Protein AF-A0A920TA21-F1 (afdb_monomer_lite)

Structure (mmCIF, N/CA/C/O backbone):
data_AF-A0A920TA21-F1
#
_entry.id   AF-A0A920TA21-F1
#
loop_
_atom_site.group_PDB
_atom_site.id
_atom_site.type_symbol
_atom_site.label_atom_id
_atom_site.label_alt_id
_atom_site.label_comp_id
_atom_site.label_asym_id
_atom_site.label_entity_id
_atom_site.label_seq_id
_atom_site.pdbx_PDB_ins_code
_atom_site.Cartn_x
_atom_site.Cartn_y
_atom_site.Cartn_z
_atom_site.occupancy
_atom_site.B_iso_or_equiv
_atom_site.auth_seq_id
_atom_site.auth_comp_id
_atom_site.auth_asym_id
_atom_site.auth_atom_id
_atom_site.pdbx_PDB_model_num
ATOM 1 N N . MET A 1 1 ? -23.775 3.102 -6.430 1.00 63.78 1 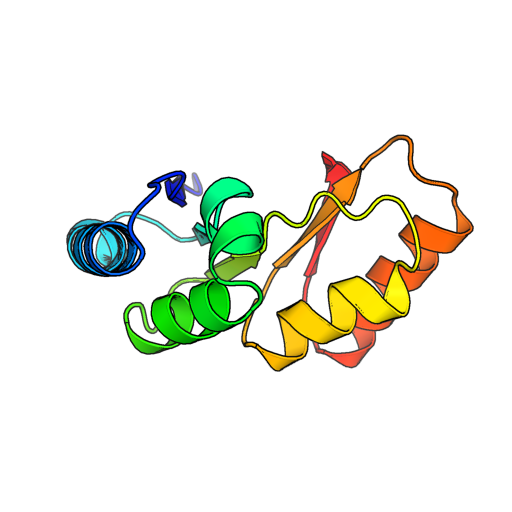MET A N 1
ATOM 2 C CA . MET A 1 1 ? -23.206 3.144 -5.072 1.00 63.78 1 MET A CA 1
ATOM 3 C C . MET A 1 1 ? -21.865 3.841 -5.203 1.00 63.78 1 MET A C 1
ATOM 5 O O . MET A 1 1 ? -21.152 3.520 -6.145 1.00 63.78 1 MET A O 1
ATOM 9 N N . THR A 1 2 ? -21.602 4.857 -4.389 1.00 84.44 2 THR A N 1
ATOM 10 C CA . THR A 1 2 ? -20.369 5.657 -4.456 1.00 84.44 2 THR A CA 1
ATOM 11 C C . THR A 1 2 ? -19.366 5.066 -3.476 1.00 84.44 2 THR A C 1
ATOM 13 O O . THR A 1 2 ? -19.774 4.757 -2.364 1.00 84.44 2 THR A O 1
ATOM 16 N N . LEU A 1 3 ? -18.110 4.898 -3.895 1.00 91.12 3 LEU A N 1
ATOM 17 C CA . LEU A 1 3 ? -17.003 4.518 -3.012 1.00 91.12 3 LEU A CA 1
ATOM 18 C C . LEU A 1 3 ? -16.266 5.786 -2.570 1.00 91.12 3 LEU A C 1
ATOM 20 O O . LEU A 1 3 ? -16.004 6.654 -3.409 1.00 91.12 3 LEU A O 1
ATOM 24 N N . LEU A 1 4 ? -15.945 5.890 -1.284 1.00 96.19 4 LEU A N 1
ATOM 25 C CA . LEU A 1 4 ? -15.160 6.970 -0.701 1.00 96.19 4 LEU A CA 1
ATOM 26 C C . LEU A 1 4 ? -13.795 6.443 -0.245 1.00 96.19 4 LEU A C 1
ATOM 28 O O . LEU A 1 4 ? -13.698 5.458 0.484 1.00 96.19 4 LEU A O 1
ATOM 32 N N . GLN A 1 5 ? -12.743 7.142 -0.669 1.00 96.50 5 GLN A N 1
ATOM 33 C CA . GLN A 1 5 ? -11.366 6.900 -0.251 1.00 96.50 5 GLN A CA 1
ATOM 34 C C . GLN A 1 5 ? -10.873 8.045 0.641 1.00 96.50 5 GLN A C 1
ATOM 36 O O . GLN A 1 5 ? -11.043 9.216 0.293 1.00 96.50 5 GLN A O 1
ATOM 41 N N . LEU A 1 6 ? -10.203 7.704 1.744 1.00 97.50 6 LEU A N 1
ATOM 42 C CA . LEU A 1 6 ? -9.449 8.632 2.588 1.00 97.50 6 LEU A CA 1
ATOM 43 C C . LEU A 1 6 ? -7.949 8.502 2.313 1.00 97.50 6 LEU A C 1
ATOM 45 O O . LEU A 1 6 ? -7.384 7.440 2.546 1.00 97.50 6 LEU A O 1
ATOM 49 N N . ALA A 1 7 ? -7.298 9.583 1.887 1.00 97.50 7 ALA A N 1
ATOM 50 C CA . ALA A 1 7 ? -5.839 9.650 1.822 1.00 97.50 7 ALA A CA 1
ATOM 51 C C . ALA A 1 7 ? -5.253 10.192 3.129 1.00 97.50 7 ALA A C 1
ATOM 53 O O . ALA A 1 7 ? -5.680 11.237 3.626 1.00 97.50 7 ALA A O 1
ATOM 54 N N . LEU A 1 8 ? -4.286 9.466 3.691 1.00 98.00 8 LEU A N 1
ATOM 55 C CA . LEU A 1 8 ? -3.536 9.856 4.879 1.00 98.00 8 LEU A CA 1
ATOM 56 C C . LEU A 1 8 ? -2.120 10.284 4.467 1.00 98.00 8 LEU A C 1
ATOM 58 O O . LEU A 1 8 ? -1.227 9.451 4.343 1.00 98.00 8 LEU A O 1
ATOM 62 N N . ASP A 1 9 ? -1.921 11.591 4.297 1.00 96.44 9 ASP A N 1
ATOM 63 C CA . ASP A 1 9 ? -0.641 12.219 3.913 1.00 96.44 9 ASP A CA 1
ATOM 64 C C . ASP A 1 9 ? 0.081 12.886 5.096 1.00 96.44 9 ASP A C 1
ATOM 66 O O . ASP A 1 9 ? 0.872 13.820 4.944 1.00 96.44 9 ASP A O 1
ATOM 70 N N . GLU A 1 10 ? -0.220 12.437 6.309 1.00 90.75 10 GLU A N 1
ATOM 71 C CA . GLU A 1 10 ? 0.324 13.044 7.517 1.00 90.75 10 GLU A CA 1
ATOM 72 C C . GLU A 1 10 ? 1.803 12.700 7.709 1.00 90.75 10 GLU A C 1
ATOM 74 O O . GLU A 1 10 ? 2.214 11.578 7.422 1.00 90.75 10 GLU A O 1
ATOM 79 N N . PRO A 1 11 ? 2.620 13.627 8.236 1.00 85.06 11 PRO A N 1
ATOM 80 C CA . PRO A 1 11 ? 4.034 13.357 8.481 1.00 85.06 11 PRO A CA 1
ATOM 81 C C . PRO A 1 11 ? 4.271 12.479 9.720 1.00 85.06 11 PRO A C 1
ATOM 83 O O . PRO A 1 11 ? 5.361 11.944 9.878 1.00 85.06 11 PRO A O 1
ATOM 86 N N . ASP A 1 12 ? 3.277 12.346 10.605 1.00 96.62 12 ASP A N 1
ATOM 87 C CA . ASP A 1 12 ? 3.355 11.566 11.843 1.00 96.62 12 ASP A CA 1
ATOM 88 C C . ASP A 1 12 ? 2.448 10.330 11.760 1.00 96.62 12 ASP A C 1
ATOM 90 O O . ASP A 1 12 ? 1.237 10.433 11.524 1.00 96.62 12 ASP A O 1
ATOM 94 N N . LEU A 1 13 ? 3.037 9.152 11.976 1.00 98.06 13 LEU A N 1
ATOM 95 C CA . LEU A 1 13 ? 2.333 7.876 11.868 1.00 98.06 13 LEU A CA 1
ATOM 96 C C . LEU A 1 13 ? 1.233 7.689 12.921 1.00 98.06 13 LEU A C 1
ATOM 98 O O . LEU A 1 13 ? 0.184 7.127 12.608 1.00 98.06 13 LEU A O 1
ATOM 102 N N . GLU A 1 14 ? 1.426 8.149 14.156 1.00 98.12 14 GLU A N 1
ATOM 103 C CA . GLU A 1 14 ? 0.410 8.005 15.206 1.00 98.12 14 GLU A CA 1
ATOM 104 C C . GLU A 1 14 ? -0.794 8.907 14.933 1.00 98.12 14 GLU A C 1
ATOM 106 O O . GLU A 1 14 ? -1.943 8.516 15.171 1.00 98.12 14 GLU A O 1
ATOM 111 N N . VAL A 1 15 ? -0.551 10.091 14.367 1.00 98.06 15 VAL A N 1
ATOM 112 C CA . VAL A 1 15 ? -1.618 10.981 13.898 1.00 98.06 15 VAL A CA 1
ATOM 113 C C . VAL A 1 15 ? -2.396 10.333 12.750 1.00 98.06 15 VAL A C 1
ATOM 115 O O . VAL A 1 15 ? -3.630 10.332 12.784 1.00 98.06 15 VAL A O 1
ATOM 118 N N . ALA A 1 16 ? -1.709 9.740 11.768 1.00 98.12 16 ALA A N 1
ATOM 119 C CA . ALA A 1 16 ? -2.353 9.022 10.665 1.00 98.12 16 ALA A CA 1
ATOM 120 C C . ALA A 1 16 ? -3.211 7.848 11.167 1.00 98.12 16 ALA A C 1
ATOM 122 O O . ALA A 1 16 ? -4.377 7.728 10.796 1.00 98.12 16 ALA A O 1
ATOM 123 N N . VAL A 1 17 ? -2.668 7.025 12.070 1.00 98.44 17 VAL A N 1
ATOM 124 C CA . VAL A 1 17 ? -3.383 5.898 12.691 1.00 98.44 17 VAL A CA 1
ATOM 125 C C . VAL A 1 17 ? -4.616 6.370 13.460 1.00 98.44 17 VAL A C 1
ATOM 127 O O . VAL A 1 17 ? -5.685 5.770 13.341 1.00 98.44 17 VAL A O 1
ATOM 130 N N . THR A 1 18 ? -4.495 7.452 14.231 1.00 98.31 18 THR A N 1
ATOM 131 C CA . THR A 1 18 ? -5.618 8.017 14.992 1.00 98.31 18 THR A CA 1
ATOM 132 C C . THR A 1 18 ? -6.731 8.483 14.056 1.00 98.31 18 THR A C 1
ATOM 134 O O . THR A 1 18 ? -7.881 8.086 14.236 1.00 98.31 18 THR A O 1
ATOM 137 N N . ARG A 1 19 ? -6.391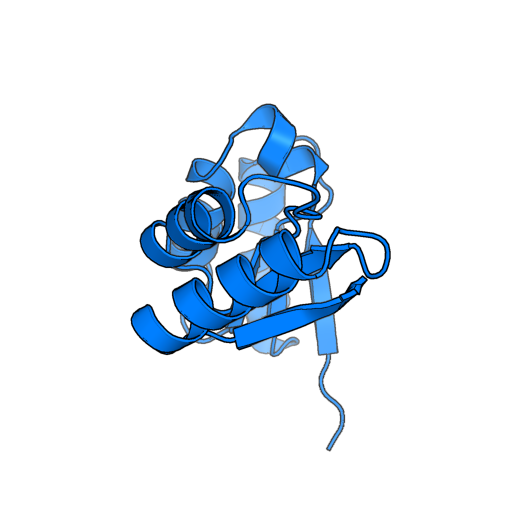 9.235 13.001 1.00 97.88 19 ARG A N 1
ATOM 138 C CA . ARG A 1 19 ? -7.361 9.705 11.997 1.00 97.88 19 ARG A CA 1
ATOM 139 C C . ARG A 1 19 ? -8.018 8.562 11.229 1.00 97.88 19 ARG A C 1
ATOM 141 O O . ARG A 1 19 ? -9.228 8.591 11.028 1.00 97.88 19 ARG A O 1
ATOM 148 N N . GLY A 1 20 ? -7.246 7.545 10.844 1.00 97.88 20 GLY A N 1
ATOM 149 C CA . GLY A 1 20 ? -7.778 6.345 10.197 1.00 97.88 20 GLY A CA 1
ATOM 150 C C . GLY A 1 20 ? -8.859 5.678 11.049 1.00 97.88 20 GLY A C 1
ATOM 151 O O . GLY A 1 20 ? -9.939 5.384 10.548 1.00 97.88 20 GLY A O 1
ATOM 152 N N . ARG A 1 21 ? -8.626 5.543 12.361 1.00 97.75 21 ARG A N 1
ATOM 153 C CA . ARG A 1 21 ? -9.609 4.978 13.302 1.00 97.75 21 ARG A CA 1
ATOM 154 C C . ARG A 1 21 ? -10.860 5.832 13.473 1.00 97.75 21 ARG A C 1
ATOM 156 O O . ARG A 1 21 ? -11.940 5.279 13.640 1.00 97.75 21 ARG A O 1
ATOM 163 N N . GLU A 1 22 ? -10.723 7.154 13.481 1.00 98.06 22 GLU A N 1
ATOM 164 C CA . GLU A 1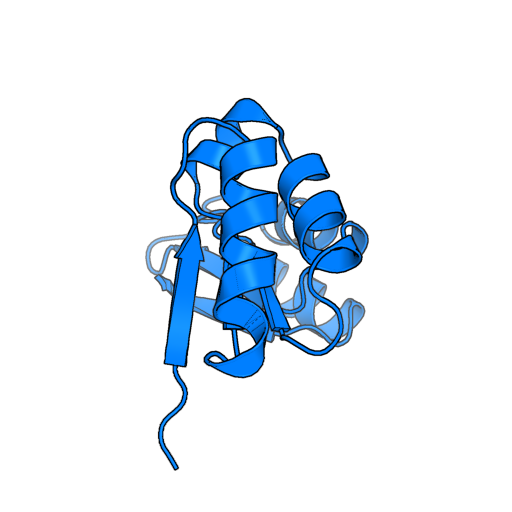 22 ? -11.858 8.074 13.640 1.00 98.06 22 GLU A CA 1
ATOM 165 C C . GLU A 1 22 ? -12.802 8.062 12.431 1.00 98.06 22 GLU A C 1
ATOM 167 O O . GLU A 1 22 ? -13.995 8.320 12.582 1.00 98.06 22 GLU A O 1
ATOM 172 N N . LEU A 1 23 ? -12.271 7.773 11.240 1.00 97.06 23 LEU A N 1
ATOM 173 C CA . LEU A 1 23 ? -12.990 7.891 9.970 1.00 97.06 23 LEU A CA 1
ATOM 174 C C . LEU A 1 23 ? -13.290 6.543 9.300 1.00 97.06 23 LEU A C 1
ATOM 176 O O . LEU A 1 23 ? -13.910 6.529 8.239 1.00 97.06 23 LEU A O 1
ATOM 180 N N . ILE A 1 24 ? -12.884 5.425 9.910 1.00 96.56 24 ILE A N 1
ATOM 181 C CA . ILE A 1 24 ? -12.979 4.082 9.321 1.00 96.56 24 ILE A CA 1
ATOM 182 C C . ILE A 1 24 ? -14.403 3.710 8.882 1.00 96.56 24 ILE A C 1
ATOM 184 O O . ILE A 1 24 ? -14.581 3.159 7.804 1.00 96.56 24 ILE A O 1
ATOM 188 N N . ASP A 1 25 ? -15.425 4.072 9.662 1.00 96.44 25 ASP A N 1
ATOM 189 C CA . ASP A 1 25 ? -16.828 3.735 9.372 1.00 96.44 25 ASP A CA 1
ATOM 190 C C . ASP A 1 25 ? -17.435 4.574 8.230 1.00 96.44 25 ASP A C 1
ATOM 192 O O . ASP A 1 25 ? -18.601 4.395 7.872 1.00 96.44 25 ASP A O 1
ATOM 196 N N . LEU A 1 26 ? -16.677 5.531 7.685 1.00 96.44 26 LEU A N 1
ATOM 197 C CA . LEU A 1 26 ? -17.131 6.464 6.654 1.00 96.44 26 LEU A CA 1
ATOM 198 C C . LEU A 1 26 ? -16.535 6.177 5.274 1.00 96.44 26 LEU A C 1
ATOM 200 O O . LEU A 1 26 ? -16.958 6.815 4.310 1.00 96.44 26 LEU A O 1
ATOM 204 N N . VAL A 1 27 ? -15.547 5.284 5.176 1.00 97.44 27 VAL A N 1
ATOM 205 C CA . VAL A 1 27 ? -14.787 5.045 3.944 1.00 97.44 27 VAL A CA 1
ATOM 206 C C . VAL A 1 27 ? -14.616 3.564 3.662 1.00 97.44 27 VAL A C 1
ATOM 208 O O . VAL A 1 27 ? -14.535 2.748 4.572 1.00 97.44 27 VAL A O 1
ATOM 211 N N . GLU A 1 28 ? -14.511 3.215 2.384 1.00 97.19 28 GLU A N 1
ATOM 212 C CA . GLU A 1 28 ? -14.221 1.842 1.968 1.00 97.19 28 GLU A CA 1
ATOM 213 C C . GLU A 1 28 ? -12.719 1.595 1.790 1.00 97.19 28 GLU A C 1
ATOM 215 O O . GLU A 1 28 ? -12.266 0.456 1.920 1.00 97.19 28 GLU A O 1
ATOM 220 N N . ILE A 1 29 ? -11.949 2.652 1.497 1.00 97.81 29 ILE A N 1
ATOM 221 C CA . ILE A 1 29 ? -10.510 2.572 1.226 1.00 97.81 29 ILE A CA 1
ATOM 222 C C . ILE A 1 29 ? -9.763 3.616 2.057 1.00 97.81 29 ILE A C 1
ATOM 224 O O . ILE A 1 29 ? -10.111 4.800 2.047 1.00 97.81 29 ILE A O 1
ATOM 228 N N . ILE A 1 30 ? -8.690 3.187 2.718 1.00 98.38 30 ILE A N 1
ATOM 229 C CA . ILE A 1 30 ? -7.683 4.076 3.297 1.00 98.38 30 ILE A CA 1
ATOM 230 C C . ILE A 1 30 ? -6.402 3.976 2.473 1.00 98.38 30 ILE A C 1
ATOM 232 O O . ILE A 1 30 ? -5.794 2.913 2.363 1.00 98.38 30 ILE A O 1
ATOM 236 N N . GLU A 1 31 ? -5.977 5.103 1.919 1.00 98.31 31 GLU A N 1
ATOM 237 C CA . GLU A 1 31 ? -4.695 5.256 1.250 1.00 98.31 31 GLU A CA 1
ATOM 238 C C . GLU A 1 31 ? -3.623 5.688 2.255 1.00 98.31 31 GLU A C 1
ATOM 240 O O . GLU A 1 31 ? -3.733 6.718 2.923 1.00 98.31 31 GLU A O 1
ATOM 245 N N . VAL A 1 32 ? -2.566 4.886 2.342 1.00 98.44 32 VAL A N 1
ATOM 246 C CA . VAL A 1 32 ? -1.316 5.226 3.013 1.00 98.44 32 VAL A CA 1
ATOM 247 C C . VAL A 1 32 ? -0.490 6.040 2.031 1.00 98.44 32 VAL A C 1
ATOM 249 O O . VAL A 1 32 ? 0.131 5.484 1.118 1.00 98.44 32 VAL A O 1
ATOM 252 N N . GLY A 1 33 ? -0.534 7.357 2.217 1.00 97.81 33 GLY A N 1
ATOM 253 C CA . GLY A 1 33 ? 0.072 8.321 1.317 1.00 97.81 33 GLY A CA 1
ATOM 254 C C . GLY A 1 33 ? 1.592 8.209 1.258 1.00 97.81 33 GLY A C 1
ATOM 255 O O . GLY A 1 33 ? 2.261 7.724 2.181 1.00 97.81 33 GLY A O 1
ATOM 256 N N . THR A 1 34 ? 2.163 8.703 0.162 1.00 96.25 34 THR A N 1
ATOM 257 C CA . THR A 1 34 ? 3.609 8.653 -0.085 1.00 96.25 34 THR A CA 1
ATOM 258 C C . THR A 1 34 ? 4.468 9.234 1.057 1.00 96.25 34 THR A C 1
ATOM 260 O O . THR A 1 34 ? 5.511 8.638 1.329 1.00 96.25 34 THR A O 1
ATOM 263 N N . PRO A 1 35 ? 4.097 10.322 1.775 1.00 96.88 35 PRO A N 1
ATOM 264 C CA . PRO A 1 35 ? 4.892 10.818 2.906 1.00 96.88 35 PRO A CA 1
ATOM 265 C C . PRO A 1 35 ? 5.109 9.771 4.008 1.00 96.88 35 PRO A C 1
ATOM 267 O O . PRO A 1 35 ? 6.234 9.593 4.473 1.00 96.88 35 PRO A O 1
ATOM 270 N N . LEU A 1 36 ? 4.064 9.017 4.369 1.00 98.25 36 LEU A N 1
ATOM 271 C CA . LEU A 1 36 ? 4.151 7.947 5.367 1.00 98.25 36 LEU A CA 1
ATOM 272 C C . LEU A 1 36 ? 5.013 6.782 4.876 1.00 98.25 36 LEU A C 1
ATOM 274 O O . LEU A 1 36 ? 5.781 6.208 5.650 1.00 98.25 36 LEU A O 1
ATOM 278 N N . VAL A 1 37 ? 4.902 6.439 3.590 1.00 97.38 37 VAL A N 1
ATOM 279 C CA . VAL A 1 37 ? 5.730 5.400 2.967 1.00 97.38 37 VAL A CA 1
ATOM 280 C C . VAL A 1 37 ? 7.202 5.812 2.937 1.00 97.38 37 VAL A C 1
ATOM 282 O O . VAL A 1 37 ? 8.063 4.981 3.211 1.00 97.38 37 VAL A O 1
ATOM 285 N N . ILE A 1 38 ? 7.508 7.075 2.634 1.00 96.88 38 ILE A N 1
ATOM 286 C CA . ILE A 1 38 ? 8.884 7.589 2.621 1.00 96.88 38 ILE A CA 1
ATOM 287 C C . ILE A 1 38 ? 9.491 7.559 4.028 1.00 96.88 38 ILE A C 1
ATOM 289 O O . ILE A 1 38 ? 10.613 7.084 4.188 1.00 96.88 38 ILE A O 1
ATOM 293 N N . GLU A 1 39 ? 8.761 8.039 5.036 1.00 97.75 39 GLU A N 1
ATOM 294 C CA . GLU A 1 39 ? 9.288 8.180 6.400 1.00 97.75 39 GLU A CA 1
ATOM 295 C C . GLU A 1 39 ? 9.360 6.837 7.144 1.00 97.75 39 GLU A C 1
ATOM 297 O O . GLU A 1 39 ? 10.362 6.519 7.786 1.00 97.75 39 GLU A O 1
ATOM 302 N N . TYR A 1 40 ? 8.314 6.012 7.040 1.00 98.19 40 TYR A N 1
ATOM 303 C CA . TYR A 1 40 ? 8.152 4.803 7.858 1.00 98.19 40 TYR A CA 1
ATOM 304 C C . TYR A 1 40 ? 8.219 3.500 7.054 1.00 98.19 40 TYR A C 1
ATOM 306 O O . TYR A 1 40 ? 8.141 2.401 7.618 1.00 98.19 40 TYR A O 1
ATOM 314 N N . GLY A 1 41 ? 8.344 3.578 5.729 1.00 98.00 41 GLY A N 1
AT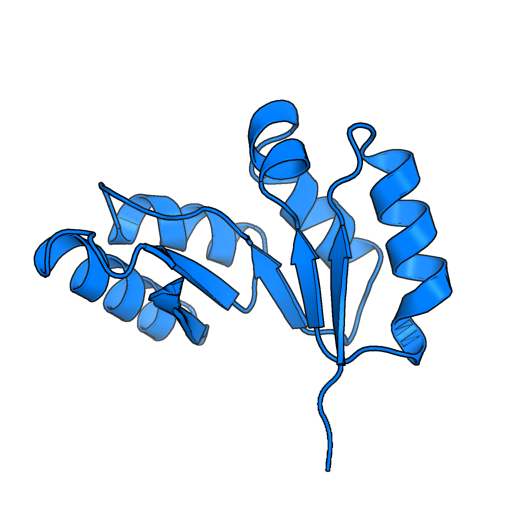OM 315 C CA . GLY A 1 41 ? 8.304 2.405 4.866 1.00 98.00 41 GLY A CA 1
ATOM 316 C C . GLY A 1 41 ? 6.998 1.629 5.027 1.00 98.00 41 GLY A C 1
ATOM 317 O O . GLY A 1 41 ? 5.938 2.178 5.323 1.00 98.00 41 GLY A O 1
ATOM 318 N N . MET A 1 42 ? 7.080 0.306 4.882 1.00 98.56 42 MET A N 1
ATOM 319 C CA . MET A 1 42 ? 5.919 -0.587 4.992 1.00 98.56 42 MET A CA 1
ATOM 320 C C . MET A 1 42 ? 5.371 -0.734 6.412 1.00 98.56 42 MET A C 1
ATOM 322 O O . MET A 1 42 ? 4.341 -1.377 6.596 1.00 98.56 42 MET A O 1
ATOM 326 N N . GLU A 1 43 ? 6.037 -0.162 7.417 1.00 98.56 43 GLU A N 1
ATOM 327 C CA . GLU A 1 43 ? 5.472 -0.137 8.763 1.00 98.56 43 GLU A CA 1
ATOM 328 C C . GLU A 1 43 ? 4.209 0.719 8.824 1.00 98.56 43 GLU A C 1
ATOM 330 O O . GLU A 1 43 ? 3.248 0.331 9.479 1.00 98.56 43 GLU A O 1
ATOM 335 N N . SER A 1 44 ? 4.153 1.810 8.056 1.00 98.50 44 SER A N 1
ATOM 336 C CA . SER A 1 44 ? 2.934 2.616 7.928 1.00 98.50 44 SER A CA 1
ATOM 337 C C . SER A 1 44 ? 1.738 1.783 7.449 1.00 98.50 44 SER A C 1
ATOM 339 O O . SER A 1 44 ? 0.669 1.827 8.054 1.00 98.50 44 SER A O 1
ATOM 341 N N . VAL A 1 45 ? 1.945 0.939 6.434 1.00 98.75 45 VAL A N 1
ATOM 342 C CA . VAL A 1 45 ? 0.928 0.023 5.899 1.00 98.75 45 VAL A CA 1
ATOM 343 C C . VAL A 1 45 ? 0.467 -0.980 6.957 1.00 98.75 45 VAL A C 1
ATOM 345 O O . VAL A 1 45 ? -0.738 -1.129 7.159 1.00 98.75 45 VAL A O 1
ATOM 348 N N . ARG A 1 46 ? 1.398 -1.622 7.681 1.00 98.81 46 ARG A N 1
ATOM 349 C CA . ARG A 1 46 ? 1.052 -2.584 8.748 1.00 98.81 46 ARG A CA 1
ATOM 350 C C . ARG A 1 46 ? 0.227 -1.929 9.847 1.00 98.81 46 ARG A C 1
ATOM 352 O O . ARG A 1 46 ? -0.816 -2.451 10.229 1.00 98.81 46 ARG A O 1
ATOM 359 N N . ARG A 1 47 ? 0.664 -0.759 10.315 1.00 98.62 47 ARG A N 1
ATOM 360 C CA . ARG A 1 47 ? 0.017 -0.019 11.403 1.00 98.62 47 ARG A CA 1
ATOM 361 C C . ARG A 1 47 ? -1.394 0.426 11.031 1.00 98.62 47 ARG A C 1
ATOM 363 O O . ARG A 1 47 ? -2.297 0.301 11.854 1.00 98.62 47 ARG A O 1
ATOM 370 N N . ILE A 1 48 ? -1.605 0.890 9.798 1.00 98.56 48 ILE A N 1
ATOM 371 C CA . ILE A 1 48 ? -2.943 1.242 9.305 1.00 98.56 48 ILE A CA 1
ATOM 372 C C . ILE A 1 48 ? -3.823 -0.002 9.156 1.00 98.56 48 ILE A C 1
ATOM 374 O O . ILE A 1 48 ? -4.949 0.009 9.648 1.00 98.56 48 ILE A O 1
ATOM 378 N N . ARG A 1 49 ? -3.308 -1.096 8.578 1.00 98.44 49 ARG A N 1
ATOM 379 C CA . ARG A 1 49 ? -4.033 -2.372 8.456 1.00 98.44 49 ARG A CA 1
ATOM 380 C C . ARG A 1 49 ? -4.479 -2.931 9.810 1.00 98.44 49 ARG A C 1
ATOM 382 O O . ARG A 1 49 ? -5.595 -3.427 9.931 1.00 98.44 49 ARG A O 1
ATOM 389 N N . GLU A 1 50 ? -3.617 -2.872 10.821 1.00 98.38 50 GLU A N 1
ATOM 390 C CA . GLU A 1 50 ? -3.934 -3.324 12.180 1.00 98.38 50 GLU A CA 1
ATOM 391 C C . GLU A 1 50 ? -4.955 -2.414 12.870 1.00 98.38 50 GLU A C 1
ATOM 393 O O . GLU A 1 50 ? -5.867 -2.897 13.542 1.00 98.38 50 GLU A O 1
ATOM 398 N N . ALA A 1 51 ? -4.810 -1.097 12.713 1.00 98.06 51 ALA A N 1
ATOM 399 C CA . ALA A 1 51 ? -5.668 -0.121 13.372 1.00 98.06 51 ALA A CA 1
ATOM 400 C C . ALA A 1 51 ? -7.053 0.008 12.729 1.00 98.06 51 ALA A C 1
ATOM 402 O O . ALA A 1 51 ? -8.004 0.365 13.428 1.00 98.06 51 ALA A O 1
ATOM 403 N N . CYS A 1 52 ? -7.159 -0.269 11.427 1.00 97.75 52 CYS A N 1
ATOM 404 C CA . CYS A 1 52 ? -8.369 -0.069 10.641 1.00 97.75 52 CYS A CA 1
ATOM 405 C C . CYS A 1 52 ? -8.870 -1.394 10.031 1.00 97.75 52 CYS A C 1
ATOM 407 O O . CYS A 1 52 ? -8.753 -1.606 8.824 1.00 97.75 52 CYS A O 1
ATOM 409 N N . PRO A 1 53 ? -9.416 -2.325 10.835 1.00 96.62 53 PRO A N 1
ATOM 410 C CA . PRO A 1 53 ? -9.911 -3.597 10.322 1.00 96.62 53 PRO A CA 1
ATOM 411 C C . PRO A 1 53 ? -11.195 -3.419 9.500 1.00 96.62 53 PRO A C 1
ATOM 413 O O . PRO A 1 53 ? -12.125 -2.744 9.926 1.00 96.62 53 PRO A O 1
ATOM 416 N N . GLY A 1 54 ? -11.284 -4.107 8.361 1.00 94.88 54 GLY A N 1
ATOM 417 C CA . GLY A 1 54 ? -12.503 -4.170 7.543 1.00 94.88 54 GLY A CA 1
ATOM 418 C C . GLY A 1 54 ? -12.595 -3.136 6.418 1.00 94.88 54 GLY A C 1
ATOM 419 O O . GLY A 1 54 ? -13.487 -3.266 5.584 1.00 94.88 54 GLY A O 1
ATOM 420 N N . VAL A 1 55 ? -11.664 -2.181 6.352 1.00 97.00 55 VAL A N 1
ATOM 421 C CA . VAL A 1 55 ? -11.463 -1.309 5.184 1.00 97.00 55 VAL A CA 1
ATOM 422 C C . VAL A 1 55 ? -10.333 -1.838 4.313 1.00 97.00 55 VAL A C 1
ATOM 424 O O . VAL A 1 55 ? -9.424 -2.513 4.801 1.00 97.00 55 VAL A O 1
ATOM 427 N N . GLU A 1 56 ? -10.387 -1.531 3.023 1.00 97.88 56 GLU A N 1
ATOM 428 C CA . GLU A 1 56 ? -9.299 -1.853 2.108 1.00 97.88 56 GLU A CA 1
ATOM 429 C C . GLU A 1 56 ? -8.149 -0.857 2.297 1.00 97.88 56 GLU A C 1
ATOM 431 O O . GLU A 1 56 ? -8.365 0.345 2.461 1.00 97.88 56 GLU A O 1
ATOM 436 N N . VAL A 1 57 ? -6.912 -1.345 2.259 1.00 98.56 57 VAL A N 1
ATOM 437 C CA . VAL A 1 57 ? -5.713 -0.513 2.403 1.00 98.56 57 VAL A CA 1
ATOM 438 C C . VAL A 1 57 ? -5.021 -0.357 1.055 1.00 98.56 57 VAL A C 1
ATOM 440 O O . VAL A 1 57 ? -4.591 -1.339 0.449 1.00 98.56 57 VAL A O 1
ATOM 443 N N . LEU A 1 58 ? -4.858 0.881 0.600 1.00 98.50 58 LEU A N 1
ATOM 444 C CA . LEU A 1 58 ? -4.051 1.233 -0.563 1.00 98.50 58 LEU A CA 1
ATOM 445 C C . LEU A 1 58 ? -2.680 1.737 -0.111 1.00 98.50 58 LEU A C 1
ATOM 447 O O . LEU A 1 58 ? -2.587 2.709 0.627 1.00 98.50 58 LEU A O 1
ATOM 451 N N . ALA A 1 59 ? -1.606 1.111 -0.582 1.00 98.50 59 ALA A N 1
ATOM 452 C CA . ALA A 1 59 ? -0.261 1.658 -0.450 1.00 98.50 59 ALA A CA 1
ATOM 453 C C . ALA A 1 59 ? 0.065 2.527 -1.673 1.00 98.50 59 ALA A C 1
ATOM 455 O O . ALA A 1 59 ? 0.252 2.003 -2.779 1.00 98.50 59 ALA A O 1
ATOM 456 N N . ASP A 1 60 ? 0.158 3.844 -1.479 1.00 98.12 60 ASP A N 1
ATOM 457 C CA . ASP A 1 60 ? 0.469 4.781 -2.558 1.00 98.12 60 ASP A CA 1
ATOM 458 C C . ASP A 1 60 ? 1.983 4.894 -2.804 1.00 98.12 60 ASP A C 1
ATOM 460 O O . ASP A 1 60 ? 2.647 5.893 -2.504 1.00 98.12 60 ASP A O 1
ATOM 464 N N . LEU A 1 61 ? 2.535 3.799 -3.330 1.00 97.94 61 LEU A N 1
ATOM 465 C CA . LEU A 1 61 ? 3.962 3.645 -3.603 1.00 97.94 61 LEU A CA 1
ATOM 466 C C . LEU A 1 61 ? 4.434 4.434 -4.823 1.00 97.94 61 LEU A C 1
ATOM 468 O O . LEU A 1 61 ? 5.623 4.722 -4.924 1.00 97.94 61 LEU A O 1
ATOM 472 N N . LYS A 1 62 ? 3.528 4.732 -5.765 1.00 97.75 62 LYS A N 1
ATOM 473 C CA . LYS A 1 62 ? 3.862 5.299 -7.078 1.00 97.75 62 LYS A CA 1
ATOM 474 C C . LYS A 1 62 ? 4.970 4.495 -7.767 1.00 97.75 62 LYS A C 1
ATOM 476 O O . LYS A 1 62 ? 5.944 5.065 -8.258 1.00 97.75 62 LYS A O 1
ATOM 481 N N . VAL A 1 63 ? 4.812 3.166 -7.791 1.00 98.44 63 VAL A N 1
ATOM 482 C CA . VAL A 1 63 ? 5.812 2.240 -8.341 1.00 98.44 63 VAL A CA 1
ATOM 483 C C . VAL A 1 63 ? 6.219 2.695 -9.745 1.00 98.44 63 VAL A C 1
ATOM 485 O O . VAL A 1 63 ? 5.369 2.854 -10.627 1.00 98.44 63 VAL A O 1
ATOM 488 N N . MET A 1 64 ? 7.519 2.900 -9.948 1.00 98.31 64 MET A N 1
ATOM 489 C CA . MET A 1 64 ? 8.090 3.367 -11.218 1.00 98.31 64 MET A CA 1
ATOM 490 C C . MET A 1 64 ? 9.013 2.317 -11.840 1.00 98.31 64 MET A C 1
ATOM 492 O O . MET A 1 64 ? 9.019 2.098 -13.058 1.00 98.31 64 MET A O 1
ATOM 496 N N . ASP A 1 65 ? 9.755 1.612 -10.998 1.00 98.06 65 ASP A N 1
ATOM 497 C CA . ASP A 1 65 ? 10.648 0.521 -11.343 1.00 98.06 65 ASP A CA 1
ATOM 498 C C . ASP A 1 65 ? 10.443 -0.674 -10.401 1.00 98.06 65 ASP A C 1
ATOM 500 O O . ASP A 1 65 ? 9.546 -0.695 -9.568 1.00 98.06 65 ASP A O 1
ATOM 504 N N . ALA A 1 66 ? 11.181 -1.761 -10.649 1.00 98.19 66 ALA A N 1
ATOM 505 C CA . ALA A 1 66 ? 11.157 -2.968 -9.817 1.00 98.19 66 ALA A CA 1
ATOM 506 C C . ALA A 1 66 ? 9.745 -3.509 -9.470 1.00 98.19 66 ALA A C 1
ATOM 508 O O . ALA A 1 66 ? 9.535 -4.076 -8.396 1.00 98.19 66 ALA A O 1
ATOM 509 N N . GLY A 1 67 ? 8.783 -3.405 -10.398 1.00 98.50 67 GLY A N 1
ATOM 510 C CA . GLY A 1 67 ? 7.356 -3.449 -10.056 1.00 98.50 67 GLY A CA 1
ATOM 511 C C . GLY A 1 67 ? 6.875 -4.664 -9.259 1.00 98.50 67 GLY A C 1
ATOM 512 O O . GLY A 1 67 ? 6.131 -4.520 -8.291 1.00 98.50 67 GLY A O 1
ATOM 513 N N . ARG A 1 68 ? 7.360 -5.868 -9.588 1.00 98.62 68 ARG A N 1
ATOM 514 C CA . ARG A 1 68 ? 7.019 -7.076 -8.819 1.00 98.62 68 ARG A CA 1
ATOM 515 C C . ARG A 1 68 ? 7.565 -7.027 -7.394 1.00 98.62 68 ARG A C 1
ATOM 517 O O . ARG A 1 68 ? 6.886 -7.472 -6.474 1.00 98.62 68 ARG A O 1
ATOM 524 N N . LEU A 1 69 ? 8.788 -6.535 -7.206 1.00 98.62 69 LEU A N 1
ATOM 525 C CA . LEU A 1 69 ? 9.447 -6.477 -5.901 1.00 98.62 69 LEU A CA 1
ATOM 526 C C . LEU A 1 69 ? 8.750 -5.474 -4.979 1.00 98.62 69 LEU A C 1
ATOM 528 O O . LEU A 1 69 ? 8.382 -5.847 -3.864 1.00 98.62 69 LEU A O 1
ATOM 532 N N . GLU A 1 70 ? 8.560 -4.242 -5.452 1.00 98.56 70 GLU A N 1
ATOM 533 C CA . GLU A 1 70 ? 7.983 -3.146 -4.664 1.00 98.56 70 GLU A CA 1
ATOM 534 C C . GLU A 1 70 ? 6.534 -3.431 -4.280 1.00 98.56 70 GLU A C 1
ATOM 536 O O . GLU A 1 70 ? 6.192 -3.409 -3.098 1.00 98.56 70 GLU A O 1
ATOM 541 N N . ALA A 1 71 ? 5.702 -3.837 -5.242 1.00 98.75 71 ALA A N 1
ATOM 542 C CA . ALA A 1 71 ? 4.317 -4.192 -4.953 1.00 98.75 71 ALA A CA 1
ATOM 543 C C . ALA A 1 71 ? 4.223 -5.382 -3.981 1.00 98.75 71 ALA A C 1
ATOM 545 O O . ALA A 1 71 ? 3.429 -5.363 -3.041 1.00 98.75 71 ALA A O 1
ATOM 546 N N . SER A 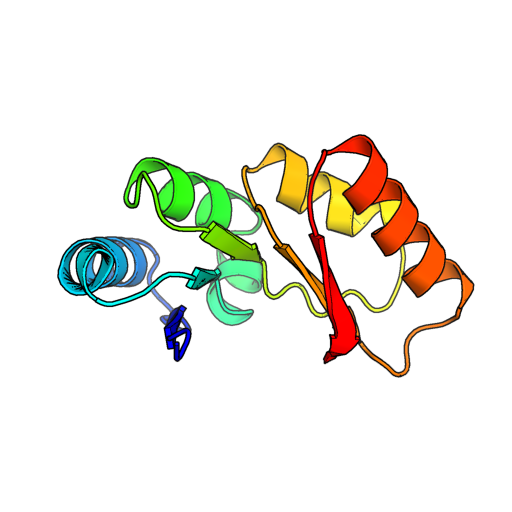1 72 ? 5.093 -6.391 -4.125 1.00 98.81 72 SER A N 1
ATOM 547 C CA . SER A 1 72 ? 5.117 -7.528 -3.193 1.00 98.81 72 SER A CA 1
ATOM 548 C C . SER A 1 72 ? 5.476 -7.124 -1.758 1.00 98.81 72 SER A C 1
ATOM 550 O O . SER A 1 72 ? 5.081 -7.824 -0.826 1.00 98.81 72 SER A O 1
ATOM 552 N N . LEU A 1 73 ? 6.251 -6.051 -1.550 1.00 98.69 73 LEU A N 1
ATOM 553 C CA . LEU A 1 73 ? 6.540 -5.539 -0.206 1.00 98.69 73 LEU A CA 1
ATOM 554 C C . LEU A 1 73 ? 5.272 -4.995 0.461 1.00 98.69 73 LEU A C 1
ATOM 556 O O . LEU A 1 73 ? 5.025 -5.337 1.618 1.00 98.69 73 LEU A O 1
ATOM 560 N N . ALA A 1 74 ? 4.463 -4.229 -0.272 1.00 98.69 74 ALA A N 1
ATOM 561 C CA . ALA A 1 74 ? 3.207 -3.678 0.232 1.00 98.69 74 ALA A CA 1
ATOM 562 C C . ALA A 1 74 ? 2.146 -4.755 0.485 1.00 98.69 74 ALA A C 1
ATOM 564 O O . ALA A 1 74 ? 1.562 -4.781 1.568 1.00 98.69 74 ALA A O 1
ATOM 565 N N . TYR A 1 75 ? 1.954 -5.708 -0.433 1.00 98.81 75 TYR A N 1
ATOM 566 C CA . TYR A 1 75 ? 0.996 -6.798 -0.203 1.00 98.81 75 TYR A CA 1
ATOM 567 C C . TYR A 1 75 ? 1.374 -7.652 1.015 1.00 98.81 75 TYR A C 1
ATOM 569 O O . TYR A 1 75 ? 0.525 -7.973 1.841 1.00 98.81 75 TYR A O 1
ATOM 577 N N . ARG A 1 76 ? 2.669 -7.957 1.209 1.00 98.62 76 ARG A N 1
ATOM 578 C CA . ARG A 1 76 ? 3.134 -8.644 2.432 1.00 98.62 76 ARG A CA 1
ATOM 579 C C . ARG A 1 76 ? 2.930 -7.822 3.704 1.00 98.62 76 ARG A C 1
ATOM 581 O O . ARG A 1 76 ? 2.886 -8.400 4.785 1.00 98.62 76 ARG A O 1
ATOM 588 N N . ALA A 1 77 ? 2.867 -6.498 3.593 1.00 98.69 77 ALA A N 1
ATOM 589 C CA . ALA A 1 77 ? 2.576 -5.603 4.706 1.00 98.69 77 ALA A CA 1
ATOM 590 C C . ALA A 1 77 ? 1.071 -5.483 5.002 1.00 98.69 77 ALA A C 1
ATOM 592 O O . ALA A 1 77 ? 0.710 -4.906 6.022 1.00 98.69 77 ALA A O 1
ATOM 593 N N . GLY A 1 78 ? 0.212 -6.060 4.156 1.00 98.38 78 GLY A N 1
ATOM 594 C CA . GLY A 1 78 ? -1.236 -6.091 4.350 1.00 98.38 78 GLY A CA 1
ATOM 595 C C . GLY A 1 78 ? -2.015 -5.071 3.522 1.00 98.38 78 GLY A C 1
ATOM 596 O O . GLY A 1 78 ? -3.189 -4.857 3.823 1.00 98.38 78 GLY A O 1
ATOM 597 N N . ALA A 1 79 ? -1.391 -4.456 2.511 1.00 98.62 79 ALA A N 1
ATOM 598 C CA . ALA A 1 79 ? -2.117 -3.671 1.519 1.00 98.62 79 ALA A CA 1
ATOM 599 C C . ALA A 1 79 ? -3.019 -4.577 0.669 1.00 98.62 79 ALA A C 1
ATOM 601 O O . ALA A 1 79 ? -2.615 -5.674 0.286 1.00 98.62 79 ALA A O 1
ATOM 602 N N . ASP A 1 80 ? -4.206 -4.084 0.333 1.00 98.69 80 ASP A N 1
ATOM 603 C CA . ASP A 1 80 ? -5.125 -4.696 -0.628 1.00 98.69 80 ASP A CA 1
ATOM 604 C C . ASP A 1 80 ? -4.948 -4.075 -2.025 1.00 98.69 80 ASP A C 1
ATOM 606 O O . ASP A 1 80 ? -5.228 -4.729 -3.034 1.00 98.69 80 ASP A O 1
ATOM 610 N N . TRP A 1 81 ? -4.438 -2.836 -2.084 1.00 98.56 81 TRP A N 1
ATOM 611 C CA . TRP A 1 81 ? -4.112 -2.117 -3.313 1.00 98.56 81 TRP A CA 1
ATOM 612 C C . TRP A 1 81 ? -2.686 -1.560 -3.331 1.00 98.56 81 TRP A C 1
ATOM 614 O O . TRP A 1 81 ? -2.153 -1.145 -2.302 1.00 98.56 81 TRP A O 1
ATOM 624 N N . VAL A 1 82 ? -2.090 -1.475 -4.524 1.00 98.69 82 VAL A N 1
ATOM 625 C CA . VAL A 1 82 ? -0.816 -0.773 -4.773 1.00 98.69 82 VAL A CA 1
ATOM 626 C C . VAL A 1 82 ? -0.929 0.141 -5.997 1.00 98.69 82 VAL A C 1
ATOM 628 O O . VAL A 1 82 ? -1.489 -0.263 -7.023 1.00 98.69 82 VAL A O 1
ATOM 631 N N . SER A 1 83 ? -0.365 1.352 -5.911 1.00 98.50 83 SER A N 1
ATOM 632 C CA . SER A 1 83 ? -0.250 2.273 -7.050 1.00 98.50 83 SER A CA 1
ATOM 633 C C . SER A 1 83 ? 1.000 2.052 -7.901 1.00 98.50 83 SER A C 1
ATOM 635 O O . SER A 1 83 ? 2.096 1.801 -7.399 1.00 98.50 83 SER A O 1
ATOM 637 N N . VAL A 1 84 ? 0.829 2.166 -9.219 1.00 98.62 84 VAL A N 1
ATOM 638 C CA . VAL A 1 84 ? 1.901 2.200 -10.222 1.00 98.62 84 VAL A CA 1
ATOM 639 C C . VAL A 1 84 ? 1.720 3.442 -11.088 1.00 98.62 84 VAL A C 1
ATOM 641 O O . VAL A 1 84 ? 0.593 3.818 -11.405 1.00 98.62 84 VAL A O 1
ATOM 644 N N . LEU A 1 85 ? 2.809 4.101 -11.474 1.00 98.38 85 LEU A N 1
ATOM 645 C CA . LEU A 1 85 ? 2.720 5.267 -12.352 1.00 98.38 85 LEU A CA 1
ATOM 646 C C . LEU A 1 85 ? 2.322 4.839 -13.768 1.00 98.38 85 LEU A C 1
ATOM 648 O O . LEU A 1 85 ? 2.921 3.927 -14.337 1.00 98.38 85 LEU A O 1
ATOM 652 N N . GLY A 1 86 ? 1.376 5.549 -14.386 1.00 97.44 86 GLY A N 1
ATOM 653 C CA . GLY A 1 86 ? 0.925 5.261 -15.755 1.00 97.44 86 GLY A CA 1
ATOM 654 C C . GLY A 1 86 ? 2.003 5.448 -16.828 1.00 97.44 86 GLY A C 1
ATOM 655 O O . GLY A 1 86 ? 1.856 4.976 -17.952 1.00 97.44 86 GLY A O 1
ATOM 656 N N . VAL A 1 87 ? 3.100 6.121 -16.474 1.00 97.81 87 VAL A N 1
ATOM 657 C CA . VAL A 1 87 ? 4.284 6.332 -17.321 1.00 97.81 87 VAL A CA 1
ATOM 658 C C . VAL A 1 87 ? 5.422 5.346 -17.036 1.00 97.81 87 VAL A C 1
ATOM 660 O O . VAL A 1 87 ? 6.490 5.458 -17.640 1.00 97.81 87 VAL A O 1
ATOM 663 N N . ALA A 1 88 ? 5.230 4.396 -16.117 1.00 98.38 88 ALA A N 1
ATOM 664 C CA . ALA A 1 88 ? 6.202 3.340 -15.872 1.00 98.38 88 ALA A CA 1
ATOM 665 C C . ALA A 1 88 ? 6.356 2.442 -17.110 1.00 98.38 88 ALA A C 1
ATOM 667 O O . ALA A 1 88 ? 5.459 2.326 -17.947 1.00 98.38 88 ALA A O 1
ATOM 668 N N . ALA A 1 89 ? 7.499 1.766 -17.227 1.00 98.31 89 ALA A N 1
ATOM 669 C CA . ALA A 1 89 ? 7.697 0.805 -18.305 1.00 98.31 89 ALA A CA 1
ATOM 670 C C . ALA A 1 89 ? 6.665 -0.334 -18.217 1.00 98.31 89 ALA A C 1
ATOM 672 O O . ALA A 1 89 ? 6.361 -0.814 -17.124 1.00 98.31 89 ALA A O 1
ATOM 673 N N . ASP A 1 90 ? 6.220 -0.859 -19.362 1.00 98.31 90 ASP A N 1
ATOM 674 C CA . ASP A 1 90 ? 5.320 -2.021 -19.433 1.00 98.31 90 ASP A CA 1
ATOM 675 C C . ASP A 1 90 ? 5.772 -3.187 -18.544 1.00 98.31 90 ASP A C 1
ATOM 677 O O . ASP A 1 90 ? 4.953 -3.877 -17.943 1.00 98.31 90 ASP A O 1
ATOM 681 N N . ALA A 1 91 ? 7.086 -3.425 -18.463 1.00 98.44 91 ALA A N 1
ATOM 682 C CA . ALA A 1 91 ? 7.655 -4.469 -17.617 1.00 98.44 91 ALA A CA 1
ATOM 683 C C . ALA A 1 91 ? 7.406 -4.211 -16.119 1.00 98.44 91 ALA A C 1
ATOM 685 O O . ALA A 1 91 ? 7.098 -5.151 -15.389 1.00 98.44 91 ALA A O 1
ATOM 686 N N . THR A 1 92 ? 7.486 -2.954 -15.669 1.00 98.69 92 THR A N 1
ATOM 687 C CA . THR A 1 92 ? 7.129 -2.550 -14.301 1.00 98.69 92 THR A CA 1
ATOM 688 C C . THR A 1 92 ? 5.646 -2.804 -14.052 1.00 98.69 92 THR A C 1
ATOM 690 O O . THR A 1 92 ? 5.311 -3.504 -13.099 1.00 98.69 92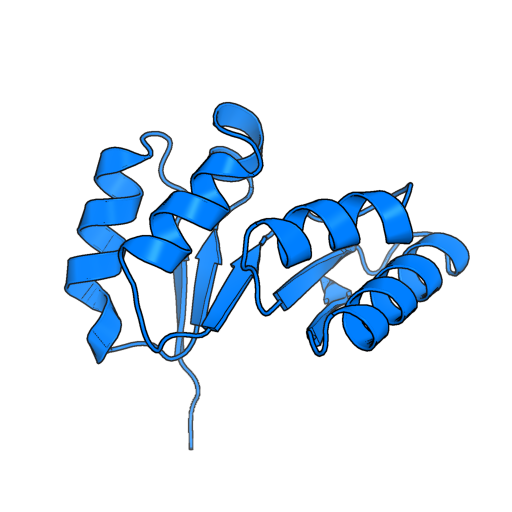 THR A O 1
ATOM 693 N N . VAL A 1 93 ? 4.766 -2.308 -14.931 1.00 98.62 93 VAL A N 1
ATOM 694 C CA . VAL A 1 93 ? 3.307 -2.471 -14.797 1.00 98.62 93 VAL A CA 1
ATOM 695 C C . VAL A 1 93 ? 2.926 -3.952 -14.743 1.00 98.62 93 VAL A C 1
ATOM 697 O O . VAL A 1 93 ? 2.201 -4.369 -13.843 1.00 98.62 93 VAL A O 1
ATOM 700 N N . ARG A 1 94 ? 3.474 -4.782 -15.644 1.00 98.50 94 ARG A N 1
ATOM 701 C CA . ARG A 1 94 ? 3.269 -6.242 -15.620 1.00 98.50 94 ARG A CA 1
ATOM 702 C C . ARG A 1 94 ? 3.749 -6.860 -14.312 1.00 98.50 94 ARG A C 1
ATOM 704 O O . ARG A 1 94 ? 3.032 -7.672 -13.740 1.00 98.50 94 ARG A O 1
ATOM 711 N N . GLY A 1 95 ? 4.908 -6.441 -13.805 1.00 98.75 95 GLY A N 1
ATOM 712 C CA . GLY A 1 95 ? 5.417 -6.903 -12.516 1.00 98.75 95 GLY A CA 1
ATOM 713 C C . GLY A 1 95 ? 4.477 -6.586 -11.347 1.00 98.75 95 GLY A C 1
ATOM 714 O O . GLY A 1 95 ? 4.269 -7.440 -10.487 1.00 98.75 95 GLY A O 1
ATOM 715 N N . VAL A 1 96 ? 3.870 -5.394 -11.331 1.00 98.81 96 VAL A N 1
ATOM 716 C CA . VAL A 1 96 ? 2.865 -5.016 -10.321 1.00 98.81 96 VAL A CA 1
ATOM 717 C C . VAL A 1 96 ? 1.611 -5.885 -10.443 1.00 98.81 96 VAL A C 1
ATOM 719 O O . VAL A 1 96 ? 1.140 -6.405 -9.433 1.00 98.81 96 VAL A O 1
ATOM 722 N N . VAL A 1 97 ? 1.107 -6.103 -11.664 1.00 98.62 97 VAL A N 1
ATOM 723 C CA . VAL A 1 97 ? -0.062 -6.967 -11.924 1.00 98.62 97 VAL A CA 1
ATOM 724 C C . VAL A 1 97 ? 0.202 -8.416 -11.495 1.00 98.62 97 VAL A C 1
ATOM 726 O O . VAL A 1 97 ? -0.649 -9.041 -10.866 1.00 98.62 97 VAL A O 1
ATOM 729 N N . GLU A 1 98 ? 1.390 -8.954 -11.781 1.00 98.75 98 GLU A N 1
ATOM 730 C CA . GLU A 1 98 ? 1.800 -10.294 -11.341 1.00 98.75 98 GLU A CA 1
ATOM 731 C C . GLU A 1 98 ? 1.856 -10.407 -9.812 1.00 98.75 98 GLU A C 1
ATOM 733 O O . GLU A 1 98 ? 1.406 -11.405 -9.248 1.00 98.75 98 GLU A O 1
ATOM 738 N N . ALA A 1 99 ? 2.403 -9.393 -9.132 1.00 98.81 99 ALA A N 1
ATOM 739 C CA . ALA A 1 99 ? 2.436 -9.349 -7.672 1.00 98.81 99 ALA A CA 1
ATOM 740 C C . ALA A 1 99 ? 1.024 -9.265 -7.075 1.00 98.81 99 ALA A C 1
ATOM 742 O O . ALA A 1 99 ? 0.742 -9.979 -6.116 1.00 98.81 99 ALA A O 1
ATOM 743 N N . ALA A 1 100 ? 0.142 -8.452 -7.669 1.00 98.69 100 ALA A N 1
ATOM 744 C CA . ALA A 1 100 ? -1.257 -8.331 -7.264 1.00 98.69 100 ALA A CA 1
ATOM 745 C C . ALA A 1 100 ? -1.966 -9.687 -7.354 1.00 98.69 100 ALA A C 1
ATOM 747 O O . ALA A 1 100 ? -2.500 -10.177 -6.364 1.00 98.69 100 ALA A O 1
ATOM 748 N N . SER A 1 101 ? -1.865 -10.358 -8.506 1.00 98.50 101 SER A N 1
ATOM 749 C CA . SER A 1 101 ? -2.468 -11.679 -8.703 1.00 98.50 101 SER A CA 1
ATOM 750 C C . SER A 1 101 ? -1.926 -12.733 -7.734 1.00 98.50 101 SER A C 1
ATOM 752 O O . SER A 1 101 ? -2.690 -13.578 -7.279 1.00 98.50 101 SER A O 1
ATOM 754 N N . ALA A 1 102 ? -0.629 -12.705 -7.411 1.00 98.62 102 ALA A N 1
ATOM 755 C CA . ALA A 1 102 ? -0.029 -13.650 -6.468 1.00 98.62 102 ALA A CA 1
ATOM 756 C C . ALA A 1 102 ? -0.477 -13.424 -5.012 1.00 98.62 102 ALA A C 1
ATOM 758 O O . ALA A 1 102 ? -0.396 -14.349 -4.205 1.00 98.62 102 ALA A O 1
ATOM 759 N N . ALA A 1 103 ? -0.912 -12.208 -4.683 1.00 98.12 103 ALA A N 1
ATOM 760 C CA . ALA A 1 103 ? -1.352 -11.814 -3.350 1.00 98.12 103 ALA A CA 1
ATOM 761 C C . ALA A 1 103 ? -2.882 -11.788 -3.181 1.00 98.12 103 ALA A C 1
ATOM 763 O O . ALA A 1 103 ? -3.340 -11.427 -2.103 1.00 98.12 103 ALA A O 1
ATOM 764 N N . ASP A 1 104 ? -3.652 -12.133 -4.222 1.00 98.00 104 ASP A N 1
ATOM 765 C CA . ASP A 1 104 ? -5.103 -11.864 -4.294 1.00 98.00 104 ASP A CA 1
ATOM 766 C C . ASP A 1 104 ? -5.439 -10.375 -4.044 1.00 98.00 104 ASP A C 1
ATOM 768 O O . ASP A 1 104 ? -6.470 -10.012 -3.484 1.00 98.00 104 ASP A O 1
ATOM 772 N N . GLY A 1 105 ? -4.507 -9.501 -4.434 1.00 97.81 105 GLY A N 1
ATOM 773 C CA . GLY A 1 105 ? -4.595 -8.054 -4.305 1.00 97.81 105 GLY A CA 1
ATOM 774 C C . GLY A 1 105 ? -5.009 -7.380 -5.609 1.00 97.81 105 GLY A C 1
ATOM 775 O O . GLY A 1 105 ? -5.209 -8.012 -6.650 1.00 97.81 105 GLY A O 1
ATOM 776 N N . ARG A 1 106 ? -5.114 -6.054 -5.566 1.00 98.12 106 ARG A N 1
ATOM 777 C CA . ARG A 1 106 ? -5.489 -5.213 -6.707 1.00 98.12 106 ARG A CA 1
ATOM 778 C C . ARG A 1 106 ? -4.441 -4.133 -6.938 1.00 98.12 106 ARG A C 1
ATOM 780 O O . ARG A 1 106 ? -3.682 -3.769 -6.053 1.00 98.12 106 ARG A O 1
ATOM 787 N N . CYS A 1 107 ? -4.390 -3.593 -8.144 1.00 96.94 107 CYS A N 1
ATOM 788 C CA . CYS A 1 107 ? -3.498 -2.488 -8.464 1.00 96.94 107 CYS A CA 1
ATOM 789 C C . CYS A 1 107 ? -4.216 -1.473 -9.335 1.00 96.94 107 CYS A C 1
ATOM 791 O O . CYS A 1 107 ? -5.117 -1.828 -10.100 1.00 96.94 107 CYS A O 1
ATOM 793 N N . TRP A 1 108 ? -3.783 -0.223 -9.255 1.00 92.50 108 TRP A N 1
ATOM 794 C CA . TRP A 1 108 ? -4.304 0.837 -10.105 1.00 92.50 108 TRP A CA 1
ATOM 795 C C . TRP A 1 108 ? -3.191 1.757 -10.602 1.00 92.50 108 TRP A C 1
ATOM 797 O O . TRP A 1 108 ? -2.090 1.789 -10.048 1.00 92.50 108 TRP A O 1
ATOM 807 N N . SER A 1 109 ? -3.472 2.466 -11.690 1.00 91.12 109 SER A N 1
ATOM 808 C CA . SER A 1 109 ? -2.539 3.431 -12.262 1.00 91.12 109 SER A CA 1
ATOM 809 C C . SER A 1 109 ? -2.841 4.824 -11.727 1.00 91.12 109 SER A C 1
ATOM 811 O O . SER A 1 109 ? -4.003 5.228 -11.731 1.00 91.12 109 SER A O 1
ATOM 813 N N . THR A 1 110 ? -1.795 5.561 -11.358 1.00 82.44 110 THR A N 1
ATOM 814 C CA . THR A 1 110 ? -1.831 7.009 -11.076 1.00 82.44 110 THR A CA 1
ATOM 815 C C . THR A 1 110 ? -1.174 7.811 -12.187 1.00 82.44 110 THR A C 1
ATOM 817 O O . THR A 1 110 ? -0.238 7.258 -12.817 1.00 82.44 110 THR A O 1
#

Sequence (110 aa):
MTLLQLALDEPDLEVAVTRGRELIDLVEIIEVGTPLVIEYGMESVRRIREACPGVEVLADLKVMDAGRLEASLAYRAGADWVSVLGVAADATVRGVVEAASAADGRCWST

pLDDT: mean 97.1, std 4.17, range [63.78, 98.81]

Foldseek 3Di:
DDADEAEQLDLDLVVSLVVLLVCLVPGQEYEDDPNCCVNPNLVSLLSSCVSRPRHAYEYENQFQPPQLVNLLSNLVSPHQEYEHEPPHDPVNVVSVVVNCVVSVHYYDYD

Radius of gyration: 13.1 Å; chains: 1; bounding box: 34×27×35 Å

Secondary structure (DSSP, 8-state):
----EEEE--S-HHHHHHHHHHHGGG-SEEEE-HHHHHHHTHHHHHHHHHHSTTSEEEEEEEE-S-HHHHHHHHHHHT-SEEEE-TTS-HHHHHHHHHHHHHTT-EEEE-